Protein AF-A0A2V8KFE9-F1 (afdb_monomer)

Secondary structure (DSSP, 8-state):
------HHHHHHHHHHHHHHHHHHHHHHHHH---HHHHHHHHHHHHHHT-HHHHHHHHHHHHHH---HHHHHHHHHHHHHHHHHHTT-S----------

Nearest PDB structures (foldseek):
  2kc7-assembly1_A  TM=6.635E-01  e=4.760E-02  Bacteroides fragilis
  2xpi-assembly1_D  TM=8.763E-01  e=1.919E-01  Schizosaccharomyces pombe
  7xn7-assembly1_q  TM=9.152E-01  e=8.176E-01  Komagataella phaffii
  4q66-assembly1_B  TM=7.357E-01  e=3.169E-01  Saccharomyces cerevisiae S288C
  8a61-assembly1_J  TM=6.378E-01  e=8.645E-01  Saccharomyces cerevisiae

Structure (mmCIF, N/CA/C/O backbone):
data_AF-A0A2V8KFE9-F1
#
_entry.id   AF-A0A2V8KFE9-F1
#
loop_
_atom_site.group_PDB
_atom_site.id
_atom_site.type_symbol
_atom_site.label_atom_id
_atom_site.label_alt_id
_atom_site.label_comp_id
_atom_site.label_asym_id
_atom_site.label_entity_id
_atom_site.label_seq_id
_atom_site.pdbx_PDB_ins_code
_atom_site.Cartn_x
_atom_site.Cartn_y
_atom_site.Cartn_z
_atom_site.occupancy
_atom_site.B_iso_or_equiv
_atom_site.auth_seq_id
_atom_site.auth_comp_id
_atom_site.auth_asym_id
_atom_site.auth_atom_id
_atom_site.pdbx_PDB_model_num
ATOM 1 N N . MET A 1 1 ? -8.082 33.816 -11.708 1.00 40.19 1 MET A N 1
ATOM 2 C CA . MET A 1 1 ? -9.108 32.972 -11.053 1.00 40.19 1 MET A CA 1
ATOM 3 C C . MET A 1 1 ? -8.46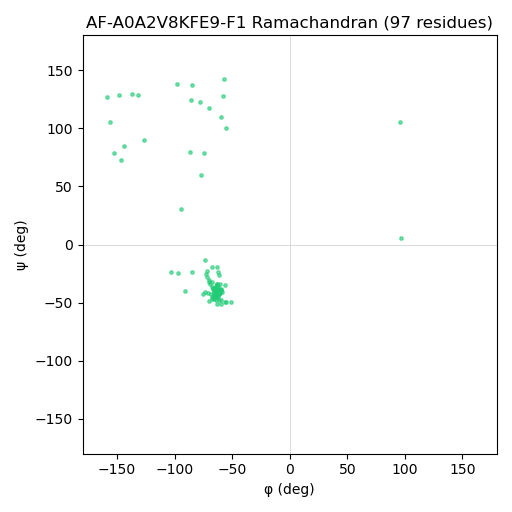3 31.660 -10.638 1.00 40.19 1 MET A C 1
ATOM 5 O O . MET A 1 1 ? -8.097 30.881 -11.504 1.00 40.19 1 MET A O 1
ATOM 9 N N . HIS A 1 2 ? -8.225 31.449 -9.343 1.00 42.22 2 HIS A N 1
ATOM 10 C CA . HIS A 1 2 ? -7.801 30.136 -8.851 1.00 42.22 2 HIS A CA 1
ATOM 11 C C . HIS A 1 2 ? -9.050 29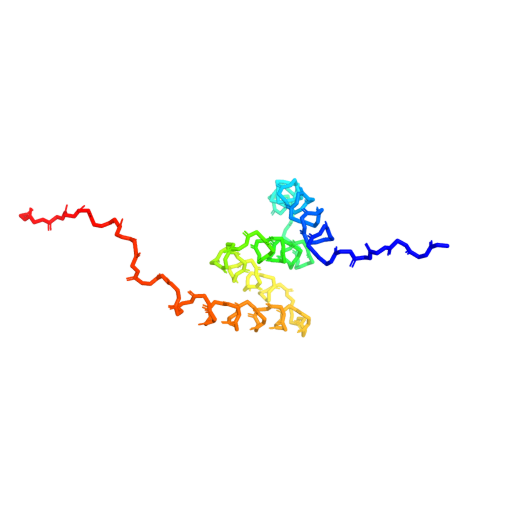.248 -8.798 1.00 42.22 2 HIS A C 1
ATOM 13 O O . HIS A 1 2 ? -10.025 29.665 -8.169 1.00 42.22 2 HIS A O 1
ATOM 19 N N . PRO A 1 3 ? -9.085 28.085 -9.474 1.00 51.88 3 PRO A N 1
ATOM 20 C CA . PRO A 1 3 ? -10.230 27.197 -9.372 1.00 51.88 3 PRO A CA 1
ATOM 21 C C . PRO A 1 3 ? -10.405 26.829 -7.901 1.00 51.88 3 PRO A C 1
ATOM 23 O O . PRO A 1 3 ? -9.444 26.427 -7.240 1.00 51.88 3 PRO A O 1
ATOM 26 N N . ILE A 1 4 ? -11.625 27.013 -7.392 1.00 55.41 4 ILE A N 1
ATOM 27 C CA . ILE A 1 4 ? -12.040 26.552 -6.070 1.00 55.41 4 ILE A CA 1
ATOM 28 C C . ILE A 1 4 ? -11.751 25.055 -6.055 1.00 55.41 4 ILE A C 1
ATOM 30 O O . ILE A 1 4 ? -12.442 24.256 -6.684 1.00 55.41 4 ILE A O 1
ATOM 34 N N . ARG A 1 5 ? -10.633 24.691 -5.429 1.00 53.25 5 ARG A N 1
ATOM 35 C CA . ARG A 1 5 ? -10.091 23.340 -5.405 1.00 53.25 5 ARG A CA 1
ATOM 36 C C . ARG A 1 5 ? -10.968 22.545 -4.452 1.00 53.25 5 ARG A C 1
ATOM 38 O O . ARG A 1 5 ? -10.607 22.372 -3.297 1.00 53.25 5 ARG A O 1
ATOM 45 N N . ASN A 1 6 ? -12.145 22.132 -4.924 1.00 50.75 6 ASN A N 1
ATOM 46 C CA . ASN A 1 6 ? -13.068 21.311 -4.160 1.00 50.75 6 ASN A CA 1
ATOM 47 C C . ASN A 1 6 ? -12.334 19.999 -3.817 1.00 50.75 6 ASN A C 1
ATOM 49 O O . ASN A 1 6 ? -12.026 19.215 -4.723 1.00 50.75 6 ASN A O 1
ATOM 53 N N . PRO A 1 7 ? -11.979 19.761 -2.541 1.00 56.31 7 PRO A N 1
ATOM 54 C CA . PRO A 1 7 ? -11.219 18.577 -2.158 1.00 56.31 7 PRO A CA 1
ATOM 55 C C . PRO A 1 7 ? -11.996 17.286 -2.455 1.00 56.31 7 PRO A C 1
ATOM 57 O O . PRO A 1 7 ? -11.370 16.253 -2.691 1.00 56.31 7 PRO A O 1
ATOM 60 N N . GLY A 1 8 ? -13.333 17.361 -2.532 1.00 59.94 8 GLY A N 1
ATOM 61 C CA . GLY A 1 8 ? -14.203 16.276 -2.990 1.00 59.94 8 GLY A CA 1
ATOM 62 C C . GLY A 1 8 ? -13.952 15.903 -4.451 1.00 59.94 8 GLY A C 1
ATOM 63 O O . GLY A 1 8 ? -13.622 14.755 -4.726 1.00 59.94 8 GLY A O 1
ATOM 64 N N . ALA A 1 9 ? -13.952 16.881 -5.363 1.00 62.09 9 ALA A N 1
ATOM 65 C CA . ALA A 1 9 ? -13.700 16.642 -6.788 1.00 62.09 9 ALA A CA 1
ATOM 66 C C . ALA A 1 9 ? -12.317 16.014 -7.034 1.00 62.09 9 ALA A C 1
ATOM 68 O O . ALA A 1 9 ? -12.160 15.098 -7.837 1.00 62.09 9 ALA A O 1
ATOM 69 N N . ARG A 1 10 ? -11.293 16.445 -6.282 1.00 61.81 10 ARG A N 1
ATOM 70 C CA . ARG A 1 10 ? -9.944 15.863 -6.389 1.00 61.81 10 ARG A CA 1
ATOM 71 C C . ARG A 1 10 ? -9.872 14.436 -5.833 1.00 61.81 10 ARG A C 1
ATOM 73 O O . ARG A 1 10 ? -9.054 13.648 -6.302 1.00 61.81 10 ARG A O 1
ATOM 80 N N . LYS A 1 11 ? -10.693 14.107 -4.831 1.00 62.25 11 LYS A N 1
ATOM 81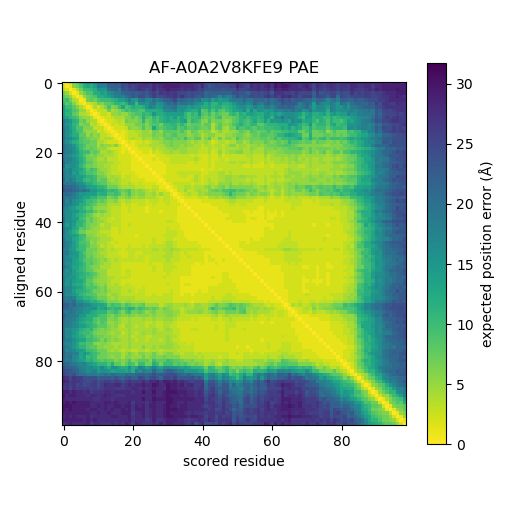 C CA . LYS A 1 11 ? -10.823 12.753 -4.275 1.00 62.25 11 LYS A CA 1
ATOM 82 C C . LYS A 1 11 ? -11.579 11.837 -5.236 1.00 62.25 11 LYS A C 1
ATOM 84 O O . LYS A 1 11 ? -11.172 10.696 -5.409 1.00 62.25 11 LYS A O 1
ATOM 89 N N . GLU A 1 12 ? -12.630 12.333 -5.876 1.00 64.44 12 GLU A N 1
ATOM 90 C CA . GLU A 1 12 ? -13.428 11.595 -6.861 1.00 64.44 12 GLU A CA 1
ATOM 91 C C . GLU A 1 12 ? -12.624 11.256 -8.115 1.00 64.44 12 GLU A C 1
ATOM 93 O O . GLU A 1 12 ? -12.583 10.086 -8.490 1.00 64.44 12 GLU A O 1
ATOM 98 N N . ILE A 1 13 ? -11.894 12.228 -8.680 1.00 71.44 13 ILE A N 1
ATOM 99 C CA . ILE A 1 13 ? -10.981 11.996 -9.814 1.00 71.44 13 ILE A CA 1
ATOM 100 C C . ILE A 1 13 ? -9.968 10.904 -9.454 1.00 71.44 13 ILE A C 1
ATOM 102 O O . ILE A 1 13 ? -9.855 9.904 -10.155 1.00 71.44 13 ILE A O 1
ATOM 106 N N . LYS A 1 14 ? -9.318 11.022 -8.287 1.00 74.00 14 LYS A N 1
ATOM 107 C CA . LYS A 1 14 ? -8.376 10.000 -7.816 1.00 74.00 14 LYS A CA 1
ATOM 108 C C . LYS A 1 14 ? -9.021 8.622 -7.670 1.00 74.00 14 LYS A C 1
ATOM 110 O O . LYS A 1 14 ? -8.402 7.638 -8.037 1.00 74.00 14 LYS A O 1
ATOM 115 N N . ARG A 1 15 ? -10.252 8.521 -7.157 1.00 78.00 15 ARG A N 1
ATOM 116 C CA . ARG A 1 15 ? -10.951 7.227 -7.028 1.00 78.00 15 ARG A CA 1
ATOM 117 C C . ARG A 1 15 ? -11.274 6.610 -8.385 1.00 78.00 15 ARG A C 1
ATOM 119 O O . ARG A 1 15 ? -11.137 5.399 -8.535 1.00 78.00 15 ARG A O 1
ATOM 126 N N . GLN A 1 16 ? -11.686 7.427 -9.350 1.00 80.12 16 GLN A N 1
ATOM 127 C CA . GLN A 1 16 ? -11.957 6.981 -10.714 1.00 80.12 16 GLN A CA 1
ATOM 128 C C . GLN A 1 16 ? -10.684 6.511 -11.428 1.00 80.12 16 GLN A C 1
ATOM 130 O O . GLN A 1 16 ? -10.719 5.533 -12.172 1.00 80.12 16 GLN A O 1
ATOM 135 N N . ASP A 1 17 ? -9.558 7.175 -11.184 1.00 81.56 17 ASP A N 1
ATOM 136 C CA . ASP A 1 17 ? -8.271 6.760 -11.737 1.00 81.56 17 ASP A CA 1
ATOM 137 C C . ASP A 1 17 ? -7.774 5.476 -11.062 1.00 81.56 17 ASP A C 1
ATOM 139 O O . ASP A 1 17 ? -7.339 4.546 -11.741 1.00 81.56 17 ASP A O 1
ATOM 143 N N . CYS A 1 18 ? -7.929 5.368 -9.739 1.00 85.75 18 CYS A N 1
ATOM 144 C CA . CYS A 1 18 ? -7.569 4.173 -8.979 1.00 85.75 18 CYS A CA 1
ATOM 145 C C . CYS A 1 18 ? -8.352 2.934 -9.424 1.00 85.75 18 CYS A C 1
ATOM 147 O O . CYS A 1 18 ? -7.759 1.867 -9.546 1.00 85.75 18 CYS A O 1
ATOM 149 N N . SER A 1 19 ? -9.656 3.049 -9.705 1.00 83.81 19 SER A N 1
ATOM 150 C CA . SER A 1 19 ? -10.451 1.892 -10.144 1.00 83.81 19 SER A CA 1
ATOM 151 C C . SER A 1 19 ? -9.969 1.318 -11.479 1.00 83.81 19 SER A C 1
ATOM 153 O O . SER A 1 19 ? -9.980 0.103 -11.661 1.00 83.81 19 SER A O 1
ATOM 155 N N . LYS A 1 20 ? -9.483 2.169 -12.390 1.00 86.56 20 LYS A N 1
ATOM 156 C CA . LYS A 1 20 ? -8.848 1.732 -13.642 1.00 86.56 20 LYS A CA 1
ATOM 157 C C . LYS A 1 20 ? -7.432 1.204 -13.411 1.00 86.56 20 LYS A C 1
ATOM 159 O O . LYS A 1 20 ? -7.058 0.184 -13.984 1.00 86.56 20 LYS A O 1
ATOM 164 N N . ALA A 1 21 ? -6.653 1.882 -12.568 1.00 86.44 21 ALA A N 1
ATOM 165 C CA . ALA A 1 21 ? -5.257 1.546 -12.304 1.00 86.44 21 ALA A CA 1
ATOM 166 C C . ALA A 1 21 ? -5.089 0.161 -11.665 1.00 86.44 21 ALA A C 1
ATOM 168 O O . ALA A 1 21 ? -4.153 -0.548 -12.024 1.00 86.44 21 ALA A O 1
ATOM 169 N N . VAL A 1 22 ? -6.015 -0.256 -10.790 1.00 90.00 22 VAL A N 1
ATOM 170 C CA . VAL A 1 22 ? -5.988 -1.579 -10.135 1.00 90.00 22 VAL A CA 1
ATOM 171 C C . VAL A 1 22 ? -5.816 -2.705 -11.153 1.00 90.00 22 VAL A C 1
ATOM 173 O O . VAL A 1 22 ? -4.901 -3.509 -11.010 1.00 90.00 22 VAL A O 1
ATOM 176 N N . GLY A 1 23 ? -6.613 -2.727 -12.226 1.00 87.50 23 GLY A N 1
ATOM 177 C CA . GLY A 1 23 ? -6.527 -3.795 -13.227 1.00 87.50 23 GLY A CA 1
ATOM 178 C C . GLY A 1 23 ? -5.179 -3.829 -13.956 1.00 87.50 23 GLY A C 1
ATOM 179 O O . GLY A 1 23 ? -4.631 -4.900 -14.208 1.00 87.50 23 GLY A O 1
ATOM 180 N N . HIS A 1 24 ? -4.603 -2.663 -14.259 1.00 87.31 24 HIS A N 1
ATOM 181 C CA . HIS A 1 24 ? -3.280 -2.581 -14.883 1.00 87.31 24 HIS A CA 1
ATOM 182 C C . HIS A 1 24 ? -2.167 -3.039 -13.934 1.00 87.31 24 HIS A C 1
ATOM 184 O O . HIS A 1 24 ? -1.290 -3.796 -14.352 1.00 87.31 24 HIS A O 1
ATOM 190 N N . LEU A 1 25 ? -2.231 -2.628 -12.666 1.00 88.62 25 LEU A N 1
ATOM 191 C CA . LEU A 1 25 ? -1.267 -3.007 -11.635 1.00 88.62 25 LEU A CA 1
ATOM 192 C C . LEU A 1 25 ? -1.329 -4.508 -11.342 1.00 88.62 25 LEU A C 1
ATOM 194 O O . LEU A 1 25 ? -0.295 -5.164 -11.322 1.00 88.62 25 LEU A O 1
ATOM 198 N N . GLU A 1 26 ? -2.523 -5.086 -11.205 1.00 88.56 26 GLU A N 1
ATOM 199 C CA . GLU A 1 26 ? -2.693 -6.529 -11.008 1.00 88.56 26 GLU A CA 1
ATOM 200 C C . GLU A 1 26 ? -2.168 -7.336 -12.195 1.00 88.56 26 GLU A C 1
ATOM 202 O O . GLU A 1 26 ? -1.542 -8.377 -12.008 1.00 88.56 26 GLU A O 1
ATOM 207 N N . ASN A 1 27 ? -2.386 -6.858 -13.423 1.00 88.31 27 ASN A N 1
ATOM 208 C CA . ASN A 1 27 ? -1.834 -7.494 -14.614 1.00 88.31 27 ASN A CA 1
ATOM 209 C C . ASN A 1 27 ? -0.302 -7.435 -14.634 1.00 88.31 27 ASN A C 1
ATOM 211 O O . ASN A 1 27 ? 0.331 -8.450 -14.914 1.00 88.31 27 ASN A O 1
ATOM 215 N N . GLY A 1 28 ? 0.285 -6.280 -14.308 1.00 85.75 28 GLY A N 1
ATOM 216 C CA . GLY A 1 28 ? 1.738 -6.118 -14.216 1.00 85.75 28 GLY A CA 1
ATOM 217 C C . GLY A 1 28 ? 2.351 -7.010 -13.138 1.00 85.75 28 GLY A C 1
ATOM 218 O O . GLY A 1 28 ? 3.330 -7.705 -13.395 1.00 85.75 28 GLY A O 1
ATOM 219 N N . LEU A 1 29 ? 1.704 -7.089 -11.974 1.00 88.75 29 LEU A N 1
ATOM 220 C CA . LEU A 1 29 ? 2.146 -7.910 -10.847 1.00 88.75 29 LEU A CA 1
ATOM 221 C C . LEU A 1 29 ? 2.065 -9.419 -11.104 1.00 88.75 29 LEU A C 1
ATOM 223 O O . LEU A 1 29 ? 2.744 -10.185 -10.424 1.00 88.75 29 LEU A O 1
ATOM 227 N N . ARG A 1 30 ? 1.275 -9.869 -12.091 1.00 87.69 30 ARG A N 1
ATOM 228 C CA . ARG A 1 30 ? 1.324 -11.267 -12.557 1.00 87.69 30 ARG A CA 1
ATOM 229 C C . ARG A 1 30 ? 2.582 -11.581 -13.361 1.00 87.69 30 ARG A C 1
ATOM 231 O O . ARG A 1 30 ? 2.958 -12.744 -13.437 1.00 87.69 30 ARG A O 1
ATOM 238 N N . LEU A 1 31 ? 3.190 -10.573 -13.984 1.00 87.00 31 LEU A N 1
ATOM 239 C CA . LEU A 1 31 ? 4.397 -10.731 -14.794 1.00 87.00 31 LEU A CA 1
ATOM 240 C C . LEU A 1 31 ? 5.660 -10.536 -13.954 1.00 87.00 31 LEU A C 1
ATOM 242 O O . LEU A 1 31 ? 6.625 -11.274 -14.127 1.00 87.00 31 LEU A O 1
ATOM 246 N N . ALA A 1 32 ? 5.647 -9.563 -13.043 1.00 83.12 32 ALA A N 1
ATOM 247 C CA . ALA A 1 32 ? 6.758 -9.293 -1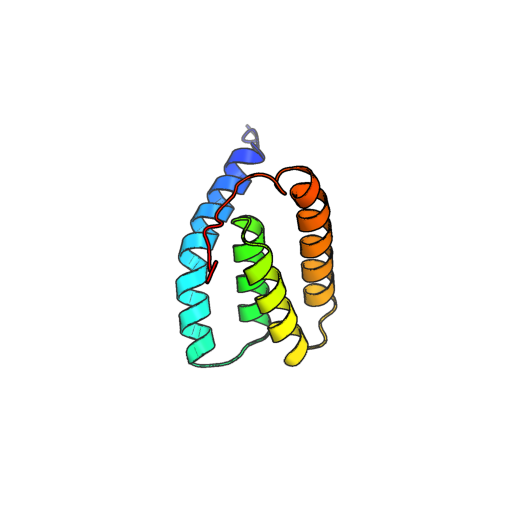2.145 1.00 83.12 32 ALA A CA 1
ATOM 248 C C . ALA A 1 32 ? 6.258 -8.744 -10.808 1.00 83.12 32 ALA A C 1
ATOM 250 O O . ALA A 1 32 ? 5.522 -7.760 -10.762 1.00 83.12 32 ALA A O 1
ATOM 251 N N . SER A 1 33 ? 6.703 -9.358 -9.714 1.00 87.25 33 SER A N 1
ATOM 252 C CA . SER A 1 33 ? 6.503 -8.814 -8.373 1.00 87.25 33 SER A CA 1
ATOM 253 C C . SER A 1 33 ? 7.362 -7.561 -8.198 1.00 87.25 33 SER A C 1
ATOM 255 O O . SER A 1 33 ? 8.587 -7.647 -8.246 1.00 87.25 33 SER A O 1
A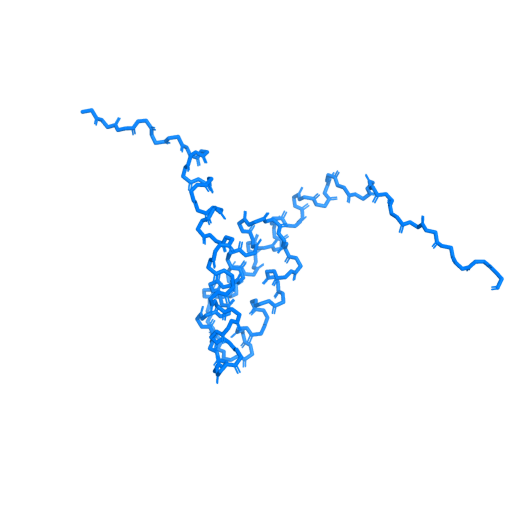TOM 257 N N . ASP A 1 34 ? 6.725 -6.415 -7.977 1.00 91.00 34 ASP A N 1
ATOM 258 C CA . ASP A 1 34 ? 7.387 -5.129 -7.747 1.00 91.00 34 ASP A CA 1
ATOM 259 C C . ASP A 1 34 ? 6.780 -4.440 -6.519 1.00 91.00 34 ASP A C 1
ATOM 261 O O . ASP A 1 34 ? 5.558 -4.292 -6.403 1.00 91.00 34 ASP A O 1
ATOM 265 N N . SER A 1 35 ? 7.644 -4.019 -5.594 1.00 90.69 35 SER A N 1
ATOM 266 C CA . SER A 1 35 ? 7.247 -3.335 -4.363 1.00 90.69 35 SER A CA 1
ATOM 267 C C . SER A 1 35 ? 6.563 -1.998 -4.651 1.00 90.69 35 SER A C 1
ATOM 269 O O . SER A 1 35 ? 5.620 -1.636 -3.945 1.00 90.69 35 SER A O 1
ATOM 271 N N . SER A 1 36 ? 6.969 -1.290 -5.710 1.00 88.31 36 SER A N 1
ATOM 272 C CA . SER A 1 36 ? 6.382 0.003 -6.080 1.00 88.31 36 SER A CA 1
ATOM 273 C C . SER A 1 36 ? 4.962 -0.176 -6.612 1.00 88.31 36 SER A C 1
ATOM 275 O O . SER A 1 36 ? 4.031 0.456 -6.111 1.00 88.31 36 SER A O 1
ATOM 277 N N . ALA A 1 37 ? 4.763 -1.116 -7.540 1.00 90.50 37 ALA A N 1
ATOM 278 C CA . ALA A 1 37 ? 3.435 -1.459 -8.043 1.00 90.50 37 ALA A CA 1
ATOM 279 C C . ALA A 1 37 ? 2.492 -1.989 -6.941 1.00 90.50 37 ALA A C 1
ATOM 281 O O . ALA A 1 37 ? 1.311 -1.637 -6.927 1.00 90.50 37 ALA A O 1
ATOM 282 N N . LEU A 1 38 ? 2.989 -2.787 -5.986 1.00 93.31 38 LEU A N 1
ATOM 283 C CA . LEU A 1 38 ? 2.200 -3.241 -4.828 1.00 93.31 38 LEU A CA 1
ATOM 284 C C . LEU A 1 38 ? 1.829 -2.088 -3.883 1.00 93.31 38 LEU A C 1
ATOM 286 O O . LEU A 1 38 ? 0.710 -2.044 -3.368 1.00 93.31 38 LEU A O 1
ATOM 290 N N . ASN A 1 39 ? 2.736 -1.132 -3.676 1.00 92.69 39 ASN A N 1
ATOM 291 C CA . ASN A 1 39 ? 2.463 0.073 -2.898 1.00 92.69 39 ASN A CA 1
ATOM 292 C C . ASN A 1 39 ? 1.394 0.955 -3.566 1.00 92.69 39 ASN A C 1
ATOM 294 O O . ASN A 1 39 ? 0.467 1.430 -2.905 1.00 92.69 39 ASN A O 1
ATOM 298 N N . ASP A 1 40 ? 1.475 1.141 -4.881 1.00 91.38 40 ASP A N 1
ATOM 299 C CA . ASP A 1 40 ? 0.477 1.900 -5.637 1.00 91.38 40 ASP A CA 1
ATOM 300 C C . ASP A 1 40 ? -0.883 1.198 -5.644 1.00 91.38 40 ASP A C 1
ATOM 302 O O . ASP A 1 40 ? -1.921 1.850 -5.484 1.00 91.38 40 ASP A O 1
ATOM 306 N N . LEU A 1 41 ? -0.886 -0.134 -5.728 1.00 93.62 41 LEU A N 1
ATOM 307 C CA . LEU A 1 41 ? -2.093 -0.946 -5.618 1.00 93.62 41 LEU A CA 1
ATOM 308 C C . LEU A 1 41 ? -2.743 -0.782 -4.236 1.00 93.62 41 LEU A C 1
ATOM 310 O O . LEU A 1 41 ? -3.946 -0.527 -4.145 1.00 93.62 41 LEU A O 1
ATOM 314 N N . GLY A 1 42 ? -1.948 -0.831 -3.163 1.00 92.94 42 GLY A N 1
ATOM 315 C CA . GLY A 1 42 ? -2.427 -0.595 -1.802 1.00 92.94 42 GLY A CA 1
ATOM 316 C C . GLY A 1 42 ? -3.021 0.804 -1.618 1.00 92.94 42 GLY A C 1
ATOM 317 O O . GLY A 1 42 ? -4.097 0.965 -1.035 1.00 92.94 42 GLY A O 1
ATOM 318 N N . ASN A 1 43 ? -2.382 1.826 -2.191 1.00 91.94 43 ASN A N 1
ATOM 319 C CA . ASN A 1 43 ? -2.895 3.195 -2.170 1.00 91.94 43 ASN A CA 1
ATOM 320 C C . ASN A 1 43 ? -4.217 3.333 -2.933 1.00 91.94 43 ASN A C 1
ATOM 322 O O . ASN A 1 43 ? -5.135 4.006 -2.452 1.00 91.94 43 ASN A O 1
ATOM 326 N N . CYS A 1 44 ? -4.343 2.667 -4.083 1.00 91.44 44 CYS A N 1
ATOM 327 C CA . CYS A 1 44 ? -5.588 2.626 -4.843 1.00 91.44 44 CYS A CA 1
ATOM 328 C C . CYS A 1 44 ? -6.714 1.985 -4.027 1.00 91.44 44 CYS A C 1
ATOM 330 O O . CYS A 1 44 ? -7.789 2.574 -3.898 1.00 91.44 44 CYS A O 1
ATOM 332 N N . TYR A 1 45 ? -6.456 0.834 -3.406 1.00 91.88 45 TYR A N 1
ATOM 333 C CA . TYR A 1 45 ? -7.434 0.151 -2.562 1.00 91.88 45 TYR A CA 1
ATOM 334 C C . TYR A 1 45 ? -7.867 0.993 -1.355 1.0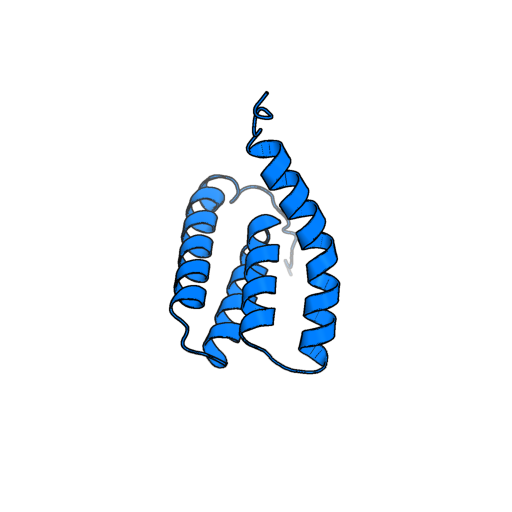0 91.88 45 TYR A C 1
ATOM 336 O O . TYR A 1 45 ? -9.066 1.148 -1.103 1.00 91.88 45 TYR A O 1
ATOM 344 N N . ARG A 1 46 ? -6.924 1.668 -0.689 1.00 89.19 46 ARG A N 1
ATOM 345 C CA . ARG A 1 46 ? -7.215 2.587 0.421 1.00 89.19 46 ARG A CA 1
ATOM 346 C C . ARG A 1 46 ? -8.097 3.766 -0.002 1.00 89.19 46 ARG A C 1
ATOM 348 O O . ARG A 1 46 ? -9.004 4.150 0.736 1.00 89.19 46 ARG A O 1
ATOM 355 N N . LEU A 1 47 ? -7.869 4.334 -1.190 1.00 87.94 47 LEU A N 1
ATOM 356 C CA . LEU A 1 47 ? -8.700 5.413 -1.743 1.00 87.94 47 LEU A CA 1
ATOM 357 C C . LEU A 1 47 ? -10.103 4.933 -2.131 1.00 87.94 47 LEU A C 1
ATOM 359 O O . LEU A 1 47 ? -11.075 5.684 -1.996 1.00 87.94 47 LEU A O 1
ATOM 363 N N . LEU A 1 48 ? -10.220 3.689 -2.595 1.00 87.19 48 LEU A N 1
ATOM 364 C CA . LEU A 1 48 ? -11.502 3.047 -2.880 1.00 87.19 48 LEU A CA 1
ATOM 365 C C . LEU A 1 48 ? -12.267 2.691 -1.595 1.00 87.19 48 LEU A C 1
ATOM 367 O O . LEU A 1 48 ? -13.498 2.683 -1.630 1.00 87.19 48 LEU A O 1
ATOM 371 N N . GLY A 1 49 ? -11.565 2.544 -0.468 1.00 87.19 49 GLY A N 1
ATOM 372 C CA . GLY A 1 49 ? -12.115 2.185 0.842 1.00 87.19 49 GLY A CA 1
ATOM 373 C C . GLY A 1 49 ? -12.013 0.691 1.158 1.00 87.19 49 GLY A C 1
ATOM 374 O O . GLY A 1 49 ? -12.530 0.255 2.181 1.00 87.19 49 GLY A O 1
ATOM 375 N N . ASP A 1 50 ? -11.347 -0.080 0.298 1.00 90.12 50 ASP A N 1
ATOM 376 C CA . ASP A 1 50 ? -11.067 -1.499 0.502 1.00 90.12 50 ASP A CA 1
ATOM 377 C C . ASP A 1 50 ? -9.769 -1.644 1.305 1.00 90.12 50 ASP A C 1
ATOM 379 O O . ASP A 1 50 ? -8.672 -1.816 0.771 1.00 90.12 50 ASP A O 1
ATOM 383 N N . PHE A 1 51 ? -9.876 -1.461 2.618 1.00 89.38 51 PHE A N 1
ATOM 384 C CA . PHE A 1 51 ? -8.697 -1.445 3.478 1.00 89.38 51 PHE A CA 1
ATOM 385 C C . PHE A 1 51 ? -8.055 -2.821 3.658 1.00 89.38 51 PHE A C 1
ATOM 387 O O . PHE A 1 51 ? -6.849 -2.894 3.872 1.00 89.38 51 PHE A O 1
ATOM 394 N N . GLU A 1 52 ? -8.834 -3.898 3.551 1.00 89.06 52 GLU A N 1
ATOM 395 C CA . GLU A 1 52 ? -8.333 -5.273 3.660 1.00 89.06 52 GLU A CA 1
ATOM 396 C C . GLU A 1 52 ? -7.366 -5.586 2.513 1.00 89.06 52 GLU A C 1
ATOM 398 O O . GLU A 1 52 ? -6.244 -6.048 2.739 1.00 89.06 52 GLU A O 1
ATOM 403 N N . ARG A 1 53 ? -7.750 -5.254 1.270 1.00 90.50 53 ARG A N 1
ATOM 404 C CA . ARG A 1 53 ? -6.851 -5.415 0.117 1.00 90.50 53 ARG A CA 1
ATOM 405 C C . ARG A 1 53 ? -5.691 -4.431 0.133 1.00 90.50 53 ARG A C 1
ATOM 407 O O . ARG A 1 53 ? -4.597 -4.781 -0.319 1.00 90.50 53 ARG A O 1
ATOM 414 N N . ALA A 1 54 ? -5.901 -3.223 0.659 1.00 93.81 54 ALA A N 1
ATOM 415 C CA . ALA A 1 54 ? -4.827 -2.252 0.830 1.00 93.81 54 ALA A CA 1
ATOM 416 C C . ALA A 1 54 ? -3.727 -2.802 1.749 1.00 93.81 54 ALA A C 1
ATOM 418 O O . ALA A 1 54 ? -2.562 -2.848 1.359 1.00 93.81 54 ALA A O 1
ATOM 419 N N . GLU A 1 55 ? -4.113 -3.298 2.926 1.00 92.62 55 GLU A N 1
ATOM 420 C CA . GLU A 1 55 ? -3.214 -3.920 3.896 1.00 92.62 55 GLU A CA 1
ATOM 421 C C . GLU A 1 55 ? -2.438 -5.096 3.291 1.00 92.62 55 GLU A C 1
ATOM 423 O O . GLU A 1 55 ? -1.211 -5.145 3.401 1.00 92.62 55 GLU A O 1
ATOM 428 N N . ALA A 1 56 ? -3.130 -6.02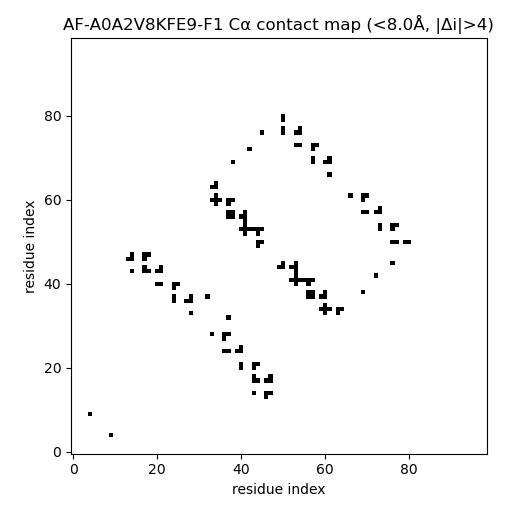3 2.621 1.00 92.81 56 ALA A N 1
ATOM 429 C CA . ALA A 1 56 ? -2.487 -7.174 1.989 1.00 92.81 56 ALA A CA 1
ATOM 430 C C . ALA A 1 56 ? -1.453 -6.753 0.929 1.00 92.81 56 ALA A C 1
ATOM 432 O O . ALA A 1 56 ? -0.374 -7.341 0.842 1.00 92.81 56 ALA A O 1
ATOM 433 N N . SER A 1 57 ? -1.760 -5.712 0.149 1.00 93.75 57 SER A N 1
ATOM 434 C CA . SER A 1 57 ? -0.854 -5.186 -0.879 1.00 93.75 57 SER A CA 1
ATOM 435 C C . SER A 1 57 ? 0.394 -4.556 -0.258 1.00 93.75 57 SER A C 1
ATOM 437 O O . SER A 1 57 ? 1.503 -4.859 -0.691 1.00 93.75 57 SER A O 1
ATOM 439 N N . PHE A 1 58 ? 0.240 -3.751 0.800 1.00 93.69 58 PHE A N 1
ATOM 440 C CA . PHE A 1 58 ? 1.381 -3.150 1.496 1.00 93.69 58 PHE A CA 1
ATOM 441 C C . PHE A 1 58 ? 2.256 -4.192 2.192 1.00 93.69 58 PHE A C 1
ATOM 443 O O . PHE A 1 58 ? 3.475 -4.105 2.095 1.00 93.69 58 PHE A O 1
ATOM 450 N N . LYS A 1 59 ? 1.666 -5.211 2.827 1.00 92.81 59 LYS A N 1
ATOM 451 C CA . LYS A 1 59 ? 2.430 -6.309 3.444 1.00 92.81 59 LYS A CA 1
ATOM 452 C C . LYS A 1 59 ? 3.292 -7.045 2.421 1.00 92.81 59 LYS A C 1
ATOM 454 O O . LYS A 1 59 ? 4.490 -7.188 2.633 1.00 92.81 59 LYS A O 1
ATOM 459 N N . ARG A 1 60 ? 2.718 -7.406 1.269 1.00 93.19 60 ARG A N 1
ATOM 460 C CA . ARG A 1 60 ? 3.480 -8.006 0.159 1.00 93.19 60 ARG A CA 1
ATOM 461 C C . ARG A 1 60 ? 4.554 -7.064 -0.382 1.00 93.19 60 ARG A C 1
ATOM 463 O O . ARG A 1 60 ? 5.622 -7.515 -0.769 1.00 93.19 60 ARG A O 1
ATOM 470 N N . ALA A 1 61 ? 4.292 -5.759 -0.418 1.00 93.69 61 ALA A N 1
ATOM 471 C CA . ALA A 1 61 ? 5.293 -4.783 -0.839 1.00 93.69 61 ALA A CA 1
ATOM 472 C C . ALA A 1 61 ? 6.482 -4.728 0.140 1.00 93.69 61 ALA A C 1
ATOM 474 O O . ALA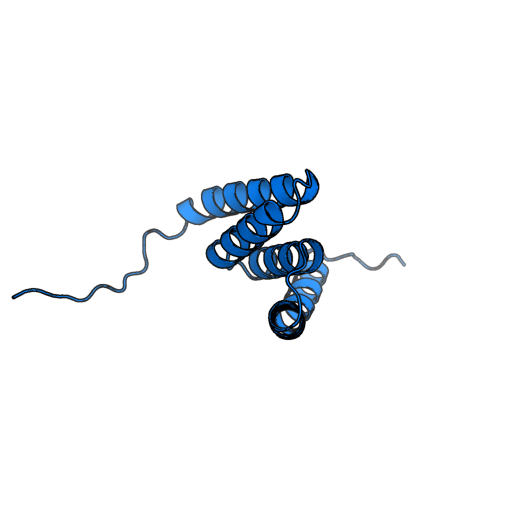 A 1 61 ? 7.624 -4.625 -0.305 1.00 93.69 61 ALA A O 1
ATOM 475 N N . MET A 1 62 ? 6.219 -4.853 1.448 1.00 92.50 62 MET A N 1
ATOM 476 C CA . MET A 1 62 ? 7.248 -4.911 2.493 1.00 92.50 62 MET A CA 1
ATOM 477 C C . MET A 1 62 ? 8.088 -6.189 2.430 1.00 92.50 62 MET A C 1
ATOM 479 O O . MET A 1 62 ? 9.278 -6.135 2.700 1.00 92.50 62 MET A O 1
ATOM 483 N N . GLU A 1 63 ? 7.510 -7.318 2.010 1.00 92.69 63 GLU A N 1
ATOM 484 C CA . GLU A 1 63 ? 8.273 -8.559 1.779 1.00 92.69 63 GLU A CA 1
ATOM 485 C C . GLU A 1 63 ? 9.345 -8.400 0.686 1.00 92.69 63 GLU A C 1
ATOM 487 O O . GLU A 1 63 ? 10.340 -9.121 0.684 1.00 92.69 63 GLU A O 1
ATOM 492 N N . LEU A 1 64 ? 9.147 -7.464 -0.249 1.00 90.25 64 LEU A N 1
ATOM 493 C CA . LEU A 1 64 ? 10.075 -7.195 -1.350 1.00 90.25 64 LEU A CA 1
ATOM 494 C C . LEU A 1 64 ? 11.024 -6.024 -1.064 1.00 90.25 64 LEU A C 1
ATOM 496 O O . LEU A 1 64 ? 12.076 -5.920 -1.693 1.00 90.25 64 LEU A O 1
ATOM 500 N N . SER A 1 65 ? 10.641 -5.100 -0.180 1.00 89.56 65 SER A N 1
ATOM 501 C CA . SER A 1 65 ? 11.420 -3.903 0.123 1.00 89.56 65 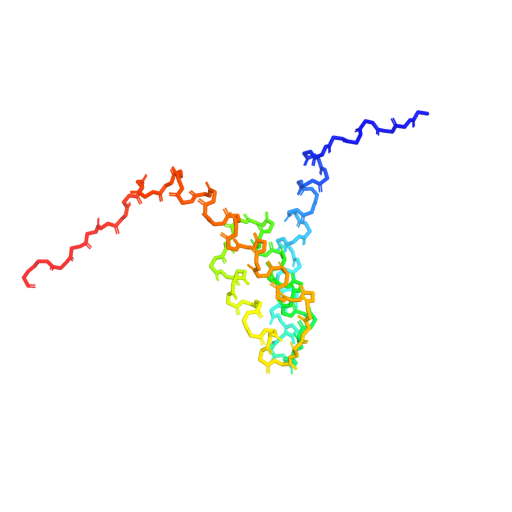SER A CA 1
ATOM 502 C C . SER A 1 65 ? 11.048 -3.309 1.478 1.00 89.56 65 SER A C 1
ATOM 504 O O . SER A 1 65 ? 9.900 -2.926 1.707 1.00 89.56 65 SER A O 1
ATOM 506 N N . ASP A 1 66 ? 12.056 -3.092 2.321 1.00 85.12 66 ASP A N 1
ATOM 507 C CA . ASP A 1 66 ? 11.932 -2.377 3.594 1.00 85.12 66 ASP A CA 1
ATOM 508 C C . ASP A 1 66 ? 11.854 -0.853 3.392 1.00 85.12 66 ASP A C 1
ATOM 510 O O . ASP A 1 66 ? 12.687 -0.072 3.857 1.00 85.12 66 ASP A O 1
ATOM 514 N N . SER A 1 67 ? 10.843 -0.400 2.652 1.00 90.81 67 SER A N 1
ATOM 515 C CA . SER A 1 67 ? 10.604 1.024 2.430 1.00 90.81 67 SER A CA 1
ATOM 516 C C . SER A 1 67 ? 9.779 1.626 3.562 1.00 90.81 67 SER A C 1
ATOM 518 O O . SER A 1 67 ? 8.633 1.238 3.804 1.00 90.81 67 SER A O 1
ATOM 520 N N . VAL A 1 68 ? 10.318 2.674 4.188 1.00 90.38 68 VAL A N 1
ATOM 521 C CA . VAL A 1 68 ? 9.601 3.476 5.194 1.00 90.38 68 VAL A CA 1
ATOM 522 C C . VAL A 1 68 ? 8.288 4.029 4.629 1.00 90.38 68 VAL A C 1
ATOM 524 O O . VAL A 1 68 ? 7.289 4.085 5.341 1.00 90.38 68 VAL A O 1
ATOM 527 N N . TYR A 1 69 ? 8.245 4.378 3.340 1.00 89.31 69 TYR A N 1
ATOM 528 C CA . TYR A 1 69 ? 7.028 4.888 2.702 1.00 89.31 69 TYR A CA 1
ATOM 529 C C . TYR A 1 69 ? 5.898 3.853 2.670 1.00 89.31 69 TYR A C 1
ATOM 531 O O . TYR A 1 69 ? 4.740 4.206 2.889 1.00 89.31 69 TYR A O 1
ATOM 539 N N . ILE A 1 70 ? 6.225 2.578 2.444 1.00 91.38 70 ILE A N 1
ATOM 540 C CA . ILE A 1 70 ? 5.243 1.487 2.447 1.00 91.38 70 ILE A CA 1
ATOM 541 C C . ILE A 1 70 ? 4.695 1.292 3.866 1.00 91.38 70 ILE A C 1
ATOM 543 O O . ILE A 1 70 ? 3.481 1.220 4.058 1.00 91.38 70 ILE A O 1
ATOM 547 N N . ALA A 1 71 ? 5.577 1.286 4.869 1.00 91.12 71 ALA A N 1
ATOM 548 C CA . ALA A 1 71 ? 5.184 1.164 6.271 1.00 91.12 71 ALA A CA 1
ATOM 549 C C . ALA A 1 71 ? 4.285 2.330 6.729 1.00 91.12 71 ALA A C 1
ATOM 551 O O . ALA A 1 71 ? 3.294 2.113 7.428 1.00 91.12 71 ALA A O 1
ATOM 552 N N . LEU A 1 72 ? 4.579 3.558 6.289 1.00 94.31 72 LEU A N 1
ATOM 553 C CA . LEU A 1 72 ? 3.734 4.725 6.555 1.00 94.31 72 LEU A CA 1
ATOM 554 C C . LEU A 1 72 ? 2.345 4.580 5.917 1.00 94.31 72 LEU A C 1
ATOM 556 O O . LEU A 1 72 ? 1.341 4.817 6.588 1.00 94.31 72 LEU A O 1
ATOM 560 N N . ASN A 1 73 ? 2.261 4.125 4.664 1.00 91.94 73 ASN A N 1
ATOM 561 C CA . ASN A 1 73 ? 0.977 3.898 3.994 1.00 91.94 73 ASN A CA 1
ATOM 562 C C . ASN A 1 73 ? 0.146 2.796 4.678 1.00 91.94 73 ASN A C 1
ATOM 564 O O . ASN A 1 73 ? -1.082 2.905 4.782 1.00 91.94 73 ASN A O 1
ATOM 568 N N . LEU A 1 74 ? 0.801 1.758 5.200 1.00 92.50 74 LEU A N 1
ATOM 569 C CA . LEU A 1 74 ? 0.150 0.725 6.001 1.00 92.50 74 LEU A CA 1
ATOM 570 C C . LEU A 1 74 ? -0.375 1.287 7.334 1.00 92.50 74 LEU A C 1
ATOM 572 O O . LEU A 1 74 ? -1.523 1.034 7.698 1.00 92.50 74 LEU A O 1
ATOM 576 N N . ALA A 1 75 ? 0.405 2.119 8.027 1.00 92.69 75 ALA A N 1
ATOM 577 C CA . ALA A 1 75 ? -0.044 2.798 9.244 1.00 92.69 75 ALA A CA 1
ATOM 578 C C . ALA A 1 75 ? -1.246 3.729 8.979 1.00 92.69 75 ALA A C 1
ATOM 580 O O . ALA A 1 75 ? -2.232 3.716 9.723 1.00 92.69 75 ALA A O 1
ATOM 581 N N . GLU A 1 76 ? -1.230 4.485 7.877 1.00 91.12 76 GLU A N 1
ATOM 582 C CA . GLU A 1 76 ? -2.387 5.275 7.433 1.00 91.12 76 GLU A CA 1
ATOM 583 C C . GLU A 1 76 ? -3.618 4.399 7.148 1.00 91.12 76 GLU A C 1
ATOM 585 O O . GLU A 1 76 ? -4.753 4.811 7.386 1.00 91.12 76 GLU A O 1
ATOM 590 N N . THR A 1 77 ? -3.414 3.180 6.652 1.00 90.75 77 THR A N 1
ATOM 591 C CA . THR A 1 77 ? -4.499 2.221 6.402 1.00 90.75 77 THR A CA 1
ATOM 592 C C . THR A 1 77 ? -5.121 1.745 7.711 1.00 90.75 77 THR A C 1
ATOM 594 O O . THR A 1 77 ? -6.343 1.806 7.852 1.00 90.75 77 THR A O 1
ATOM 597 N N . TYR A 1 78 ? -4.306 1.368 8.700 1.00 89.69 78 TYR A N 1
ATOM 598 C CA . TYR A 1 78 ? -4.799 0.944 10.014 1.00 89.69 78 TYR A CA 1
ATOM 599 C C . TYR A 1 78 ? -5.528 2.060 10.761 1.00 89.69 78 TYR A C 1
ATOM 601 O O . TYR A 1 78 ? -6.578 1.827 11.362 1.00 89.69 78 TYR A O 1
ATOM 609 N N . THR A 1 79 ? -5.023 3.293 10.692 1.00 89.75 79 THR A N 1
ATOM 610 C CA . THR A 1 79 ? -5.721 4.443 11.288 1.00 89.75 79 THR A CA 1
ATOM 611 C C . THR A 1 79 ? -7.059 4.704 10.594 1.00 89.75 79 THR A C 1
ATOM 613 O O . THR A 1 79 ? -8.069 4.899 11.271 1.00 89.75 79 THR A O 1
ATOM 616 N N . ALA A 1 80 ? -7.120 4.622 9.260 1.00 85.81 80 ALA A N 1
ATOM 617 C CA . ALA A 1 80 ? -8.372 4.749 8.516 1.00 85.81 80 ALA A CA 1
ATOM 618 C C . ALA A 1 80 ? -9.375 3.624 8.847 1.00 85.81 80 ALA A C 1
ATOM 620 O O . ALA A 1 80 ? -10.566 3.902 9.012 1.00 85.81 80 ALA A O 1
ATOM 621 N N . GLN A 1 81 ? -8.910 2.379 9.002 1.00 82.06 81 GLN A N 1
ATOM 622 C CA . GLN A 1 81 ? -9.732 1.247 9.445 1.00 82.06 81 GLN A CA 1
ATOM 623 C C . GLN A 1 81 ? -10.268 1.452 10.858 1.00 82.06 81 GLN A C 1
ATOM 625 O O . GLN A 1 81 ? -11.456 1.243 11.080 1.00 82.06 81 GLN A O 1
ATOM 630 N N . ALA A 1 82 ? -9.439 1.899 11.803 1.00 82.69 82 ALA A N 1
ATOM 631 C CA . ALA A 1 82 ? -9.869 2.160 13.176 1.00 82.69 82 ALA A CA 1
ATOM 632 C C . ALA A 1 82 ? -10.976 3.228 13.229 1.00 82.69 82 ALA A C 1
ATOM 634 O O . ALA A 1 82 ? -11.960 3.080 13.955 1.00 82.69 82 ALA A O 1
ATOM 635 N N . VAL A 1 83 ? -10.871 4.266 12.391 1.00 71.62 83 VAL A N 1
ATOM 636 C CA . VAL A 1 83 ? -11.906 5.301 12.263 1.00 71.62 83 VAL A CA 1
ATOM 637 C C . VAL A 1 83 ? -13.194 4.737 11.645 1.00 71.62 83 VAL A C 1
ATOM 639 O O . VAL A 1 83 ? -14.281 5.112 12.078 1.00 71.62 83 VAL A O 1
ATOM 642 N N . GLN A 1 84 ? -13.122 3.807 10.685 1.00 60.84 84 GLN A N 1
ATOM 643 C CA . GLN A 1 84 ? -14.312 3.210 10.052 1.00 60.84 84 GLN A CA 1
ATOM 644 C C . GLN A 1 84 ? -14.913 2.015 10.806 1.00 60.84 84 GLN A C 1
ATOM 646 O O . GLN A 1 84 ? -16.116 1.775 10.700 1.00 60.84 84 GLN A O 1
ATOM 651 N N . GLY A 1 85 ? -14.131 1.322 11.635 1.00 56.03 85 GLY A N 1
ATOM 652 C CA . GLY A 1 85 ? -14.588 0.250 12.525 1.00 56.03 85 GLY A CA 1
ATOM 653 C C . GLY A 1 85 ? -15.581 0.736 13.583 1.00 56.03 85 GLY A C 1
ATOM 654 O O . GLY A 1 85 ? -16.387 -0.045 14.081 1.00 56.03 85 GLY A O 1
ATOM 655 N N . SER A 1 86 ? -15.604 2.046 13.848 1.00 52.91 86 SER A N 1
ATOM 656 C CA . SER A 1 86 ? -16.646 2.697 14.646 1.00 52.91 86 SER A CA 1
ATOM 657 C C . SER A 1 86 ? -17.995 2.842 13.917 1.00 52.91 86 SER A C 1
ATOM 659 O O . SER A 1 86 ? -19.003 3.114 14.565 1.00 52.91 86 SER A O 1
ATOM 661 N N . ARG A 1 87 ? -18.057 2.636 12.588 1.00 50.25 87 ARG A N 1
ATOM 662 C CA . ARG A 1 87 ? -19.286 2.806 11.791 1.00 50.25 87 ARG A CA 1
ATOM 663 C C . ARG A 1 87 ? -19.994 1.518 11.384 1.00 50.25 87 ARG A C 1
ATOM 665 O O . ARG A 1 87 ? -21.191 1.611 11.144 1.00 50.25 87 ARG A O 1
ATOM 672 N N . ILE A 1 88 ? -19.357 0.342 11.297 1.00 47.19 88 ILE A N 1
ATOM 673 C CA . ILE A 1 88 ? -20.079 -0.866 10.842 1.00 47.19 88 ILE A CA 1
ATOM 674 C C . ILE A 1 88 ? -19.489 -2.175 11.401 1.00 47.19 88 ILE A C 1
ATOM 676 O O . ILE A 1 88 ? -18.859 -2.951 10.695 1.00 47.19 88 ILE A O 1
ATOM 680 N N . ARG A 1 89 ? -19.803 -2.493 12.663 1.00 46.31 89 ARG A N 1
ATOM 681 C CA . ARG A 1 89 ? -20.005 -3.895 13.096 1.00 46.31 89 ARG A CA 1
ATOM 682 C C . ARG A 1 89 ? -21.495 -4.266 13.038 1.00 46.31 89 ARG A C 1
ATOM 684 O O . ARG A 1 89 ? -21.991 -5.037 13.849 1.00 46.31 89 ARG A O 1
ATOM 691 N N . SER A 1 90 ? -22.224 -3.645 12.110 1.00 47.00 90 SER A N 1
ATOM 692 C CA . SER A 1 90 ? -23.669 -3.778 11.950 1.00 47.00 90 SER A CA 1
ATOM 693 C C . SER A 1 90 ? -24.049 -3.667 10.478 1.00 47.00 90 SER A C 1
ATOM 695 O O . SER A 1 90 ? -24.596 -2.659 10.057 1.00 47.00 90 SER A O 1
ATOM 697 N N . CYS A 1 91 ? -23.734 -4.699 9.705 1.00 41.69 91 CYS A N 1
ATOM 698 C CA . CYS A 1 91 ? -24.565 -5.143 8.590 1.00 41.69 91 CYS A CA 1
ATOM 699 C C . CYS A 1 91 ? -24.236 -6.616 8.363 1.00 41.69 91 CYS A C 1
ATOM 701 O O . CYS A 1 91 ? -23.152 -6.982 7.922 1.00 41.69 91 CYS A O 1
ATOM 703 N N . ALA A 1 92 ? -25.171 -7.449 8.794 1.00 46.97 92 ALA A N 1
ATOM 704 C CA . ALA A 1 92 ? -25.118 -8.889 8.754 1.00 46.97 92 ALA A CA 1
ATOM 705 C C . ALA A 1 92 ? -24.912 -9.446 7.339 1.00 46.97 92 ALA A C 1
ATOM 707 O O . ALA A 1 92 ? -25.596 -9.045 6.399 1.00 46.97 92 ALA A O 1
ATOM 708 N N . HIS A 1 93 ? -24.122 -10.514 7.250 1.00 37.06 93 HIS A N 1
ATOM 709 C CA . HIS A 1 93 ? -24.629 -11.718 6.603 1.00 37.06 93 HIS A CA 1
ATOM 710 C C . HIS A 1 93 ? -24.090 -12.969 7.309 1.00 37.06 93 HIS A C 1
ATOM 712 O O . HIS A 1 93 ? -23.084 -13.553 6.927 1.00 37.06 93 HIS A O 1
ATOM 718 N N . HIS A 1 94 ? -24.783 -13.366 8.378 1.00 44.31 94 HIS A N 1
ATOM 719 C CA . HIS A 1 94 ? -24.985 -14.786 8.666 1.00 44.31 94 HIS A CA 1
ATOM 720 C C . HIS A 1 94 ? -26.208 -15.218 7.843 1.00 44.31 94 HIS A C 1
ATOM 722 O O . HIS A 1 94 ? -27.192 -14.477 7.805 1.00 44.31 94 HIS A O 1
ATOM 728 N N . PRO A 1 95 ? -26.171 -16.392 7.198 1.00 48.94 95 PRO A N 1
ATOM 729 C CA . PRO A 1 95 ? -26.716 -17.566 7.876 1.00 48.94 95 PRO A CA 1
ATOM 730 C C . PRO A 1 95 ? -25.798 -18.788 7.684 1.00 48.94 95 PRO A C 1
ATOM 732 O O . PRO A 1 95 ? -25.237 -19.033 6.627 1.00 48.94 95 PRO A O 1
ATOM 735 N N . ALA A 1 96 ? -25.442 -19.463 8.772 1.00 47.03 96 ALA A N 1
ATOM 736 C CA . ALA A 1 96 ? -26.113 -20.680 9.239 1.00 47.03 96 ALA A CA 1
ATOM 737 C C . ALA A 1 96 ? -25.389 -21.944 8.756 1.00 47.03 96 ALA A C 1
ATOM 739 O O . ALA A 1 96 ? -25.527 -22.380 7.619 1.00 47.03 96 ALA A O 1
ATOM 740 N N . LYS A 1 97 ? -24.684 -22.587 9.686 1.00 41.47 97 LYS A N 1
ATOM 741 C CA . LYS A 1 97 ? -24.674 -24.046 9.764 1.00 41.47 97 LYS A CA 1
ATOM 742 C C . LYS A 1 97 ? -25.058 -24.415 11.188 1.00 41.47 97 LYS A C 1
ATOM 744 O O . LYS A 1 97 ? -24.226 -24.446 12.086 1.00 41.47 97 LYS A O 1
ATOM 749 N N . ALA A 1 98 ? -26.364 -24.563 11.380 1.00 44.50 98 ALA A N 1
ATOM 750 C CA . ALA A 1 98 ? -26.920 -25.363 12.453 1.00 44.50 98 ALA A CA 1
ATOM 751 C C . ALA A 1 98 ? -27.263 -26.730 11.853 1.00 44.50 98 ALA A C 1
ATOM 753 O O . ALA A 1 98 ? -27.855 -26.780 10.773 1.00 44.50 98 ALA A O 1
ATOM 754 N N . ARG A 1 99 ? -26.937 -27.769 12.627 1.00 50.06 99 ARG A N 1
ATOM 755 C CA . ARG A 1 99 ? -26.945 -29.211 12.336 1.00 50.06 99 ARG A CA 1
ATOM 756 C C . ARG A 1 99 ? -25.739 -29.743 11.576 1.00 50.06 99 ARG A C 1
ATOM 758 O O . ARG A 1 99 ? -25.515 -29.339 10.418 1.00 50.06 99 ARG A O 1
#

Radius of gyration: 16.62 Å; Cα contacts (8 Å, |Δi|>4): 78; chains: 1; bounding box: 39×62×30 Å

pLDDT: mean 77.93, std 17.96, range [37.06, 94.31]

Mean predicted aligned error: 10.5 Å

Solvent-accessible surface area (backbone atoms only — not comparable to full-atom values): 5727 Å² total; per-residue (Å²): 134,81,77,83,77,51,67,62,61,59,49,51,53,49,35,59,49,26,66,59,45,44,60,56,42,56,55,48,47,74,77,46,86,45,38,65,54,26,37,52,42,13,51,31,27,47,66,70,64,42,47,70,61,12,46,57,26,26,54,58,14,46,78,71,39,92,46,68,69,45,55,50,54,42,52,54,42,53,54,53,46,59,65,49,58,77,74,59,93,73,77,86,83,79,84,83,87,78,132

Foldseek 3Di:
DPPPVPVVVVLVVLLVVLVVLLVVLVVVCVVPPELVSLQSNLVNCVSPVNLVSSLVSLVSSCVVPVDPSSVVSNVVSVVSCVVCVVPDPDDDDDDDDDD

Sequence (99 aa):
MHPIRNPGARKEIKRQDCSKAVGHLENGLRLASDSSALNDLGNCYRLLGDFERAEASFKRAMELSDSVYIALNLAETYTAQAVQGSRIRSCAHHPAKAR